Protein AF-A0AAD8VM01-F1 (afdb_monomer)

pLDDT: mean 78.59, std 14.47, range [32.94, 93.25]

InterPro domains:
  IPR001878 Zinc finger, CCHC-type [PF00098] (13-28)
  IPR001878 Zinc finger, CCHC-type [PS50158] (13-28)
  IPR001878 Zinc finger, CCHC-type [SM00343] (12-28)
  IPR036875 Zinc finger, CCHC-type superfamily [SSF57756] (4-33)

Structure (mmCIF, N/CA/C/O backbone):
data_AF-A0AAD8VM01-F1
#
_entry.id   AF-A0AAD8VM01-F1
#
loop_
_atom_site.group_PDB
_atom_site.id
_atom_site.type_symbol
_atom_site.label_atom_id
_atom_site.label_alt_id
_atom_site.label_comp_id
_atom_site.label_asym_id
_atom_site.label_entity_id
_atom_site.label_seq_id
_atom_site.pdbx_PDB_ins_code
_atom_site.Cartn_x
_atom_site.Cartn_y
_atom_site.Cartn_z
_atom_site.occupancy
_atom_site.B_iso_or_equiv
_atom_site.auth_seq_id
_atom_site.auth_comp_id
_atom_site.auth_asym_id
_atom_site.auth_atom_id
_atom_site.pdbx_PDB_model_num
ATOM 1 N N . MET A 1 1 ? 7.958 21.108 -27.236 1.00 39.38 1 MET A N 1
ATOM 2 C CA . MET A 1 1 ? 8.165 19.640 -27.266 1.00 39.38 1 MET A CA 1
ATOM 3 C C . MET A 1 1 ? 9.592 19.364 -27.715 1.00 39.38 1 MET A C 1
ATOM 5 O O . MET A 1 1 ? 9.939 19.770 -28.814 1.00 39.38 1 MET A O 1
ATOM 9 N N . LYS A 1 2 ? 10.447 18.759 -26.877 1.00 32.94 2 LYS A N 1
ATOM 10 C CA . LYS A 1 2 ? 11.801 18.369 -27.314 1.00 32.94 2 LYS A CA 1
ATOM 11 C C . LYS A 1 2 ? 11.688 17.198 -28.309 1.00 32.94 2 LYS A C 1
ATOM 13 O O . LYS A 1 2 ? 10.899 16.289 -28.037 1.00 32.94 2 LYS A O 1
ATOM 18 N N . PRO A 1 3 ? 12.421 17.194 -29.435 1.00 43.38 3 PRO A N 1
ATOM 19 C CA . PRO A 1 3 ? 12.412 16.063 -30.355 1.00 43.38 3 PRO A CA 1
ATOM 20 C C . PRO A 1 3 ? 12.938 14.814 -29.636 1.00 43.38 3 PRO A C 1
ATOM 22 O O . PRO A 1 3 ? 13.859 14.886 -28.822 1.00 43.38 3 PRO A O 1
ATOM 25 N N . LYS A 1 4 ? 12.319 13.657 -29.898 1.00 54.34 4 LYS A N 1
ATOM 26 C CA . LYS A 1 4 ? 12.797 12.363 -29.401 1.00 54.34 4 LYS A CA 1
ATOM 27 C C . LYS A 1 4 ? 14.127 12.070 -30.097 1.00 54.34 4 LYS A C 1
ATOM 29 O O . LYS A 1 4 ? 14.118 11.524 -31.195 1.00 54.34 4 LYS A O 1
ATOM 34 N N . ASN A 1 5 ? 15.245 12.465 -29.489 1.00 64.06 5 ASN A N 1
ATOM 35 C CA . ASN A 1 5 ? 16.569 12.172 -30.032 1.00 64.06 5 ASN A CA 1
ATOM 36 C C . ASN A 1 5 ? 16.686 10.659 -30.272 1.00 64.06 5 ASN A C 1
ATOM 38 O O . ASN A 1 5 ? 16.424 9.846 -29.378 1.00 64.06 5 ASN A O 1
ATOM 42 N N . GLY A 1 6 ? 16.994 10.295 -31.518 1.00 65.06 6 GLY A N 1
ATOM 43 C CA . GLY A 1 6 ? 17.241 8.917 -31.924 1.00 65.06 6 GLY A CA 1
ATOM 44 C C . GLY A 1 6 ? 18.465 8.327 -31.213 1.00 65.06 6 GLY A C 1
ATOM 45 O O . GLY A 1 6 ? 19.164 9.034 -30.483 1.00 65.06 6 GLY A O 1
ATOM 46 N N . PRO A 1 7 ? 18.722 7.021 -31.388 1.00 78.00 7 PRO A N 1
ATOM 47 C CA . PRO A 1 7 ? 19.967 6.436 -30.909 1.00 78.00 7 PRO A CA 1
ATOM 48 C C . PRO A 1 7 ? 21.147 7.144 -31.580 1.00 78.00 7 PRO A C 1
ATOM 50 O O . PRO A 1 7 ? 21.025 7.624 -32.709 1.00 78.00 7 PRO A O 1
ATOM 53 N N . LYS A 1 8 ? 22.282 7.232 -30.880 1.00 77.62 8 LYS A N 1
ATOM 54 C CA . LYS A 1 8 ? 23.503 7.777 -31.482 1.00 77.62 8 LYS A CA 1
ATOM 55 C C . LYS A 1 8 ? 23.893 6.936 -32.719 1.00 77.62 8 LYS A C 1
ATOM 57 O O . LYS A 1 8 ? 23.561 5.750 -32.748 1.00 77.62 8 LYS A O 1
ATOM 62 N N . PRO A 1 9 ? 24.580 7.499 -33.729 1.00 71.81 9 PRO A N 1
ATOM 63 C CA . PRO A 1 9 ? 24.912 6.782 -34.971 1.00 71.81 9 PRO A CA 1
ATOM 64 C C . PRO A 1 9 ? 25.732 5.500 -34.756 1.00 71.81 9 PRO A C 1
ATOM 66 O O . PRO A 1 9 ? 25.626 4.543 -35.517 1.00 71.81 9 PRO A O 1
ATOM 69 N N . ASP A 1 10 ? 26.537 5.483 -33.700 1.00 77.69 10 ASP A N 1
ATOM 70 C CA . ASP A 1 10 ? 27.374 4.378 -33.243 1.00 77.69 10 ASP A CA 1
ATOM 71 C C . ASP A 1 10 ? 26.647 3.402 -32.308 1.00 77.69 10 ASP A C 1
ATOM 73 O O . ASP A 1 10 ? 27.155 2.310 -32.059 1.00 77.69 10 ASP A O 1
ATOM 77 N N . ALA A 1 11 ? 25.466 3.763 -31.802 1.00 81.69 11 ALA A N 1
ATOM 78 C CA . ALA A 1 11 ? 24.728 2.934 -30.865 1.00 81.69 11 ALA A CA 1
ATOM 79 C C . ALA A 1 11 ? 24.172 1.688 -31.563 1.00 81.69 11 ALA A C 1
ATOM 81 O O . ALA A 1 11 ? 23.373 1.767 -32.503 1.00 81.69 11 ALA A O 1
ATOM 82 N N . GLU A 1 12 ? 24.582 0.531 -31.056 1.00 88.38 12 GLU A N 1
ATOM 83 C CA . GLU A 1 12 ? 24.123 -0.772 -31.516 1.00 88.38 12 GLU A CA 1
ATOM 84 C C . GLU A 1 12 ? 22.838 -1.195 -30.804 1.00 88.38 12 GLU A C 1
ATOM 86 O O . GLU A 1 12 ? 22.633 -1.000 -29.601 1.00 88.38 12 GLU A O 1
ATOM 91 N N . CYS A 1 13 ? 21.960 -1.838 -31.560 1.00 86.88 13 CYS A N 1
ATOM 92 C CA . CYS A 1 13 ? 20.784 -2.491 -31.039 1.00 86.88 13 CYS A CA 1
ATOM 93 C C . CYS A 1 13 ? 21.199 -3.657 -30.138 1.00 86.88 13 CYS A C 1
ATOM 95 O O . CYS A 1 13 ? 21.810 -4.628 -30.577 1.00 86.88 13 CYS A O 1
ATOM 97 N N . TYR A 1 14 ? 20.778 -3.625 -28.875 1.00 86.31 14 TYR A N 1
ATOM 98 C CA . TYR A 1 14 ? 21.074 -4.684 -27.904 1.00 86.31 14 TYR A CA 1
ATOM 99 C C . TYR A 1 14 ? 20.608 -6.089 -28.320 1.00 86.31 14 TYR A C 1
ATOM 101 O O . TYR A 1 14 ? 21.119 -7.062 -27.769 1.00 86.31 14 TYR A O 1
ATOM 109 N N . TYR A 1 15 ? 19.650 -6.196 -29.251 1.00 87.12 15 TYR A N 1
ATOM 110 C CA . TYR A 1 15 ? 19.096 -7.469 -29.711 1.00 87.12 15 TYR A CA 1
ATOM 111 C C . TYR A 1 15 ? 19.786 -8.002 -30.976 1.00 87.12 15 TYR A C 1
ATOM 113 O O . TYR A 1 15 ? 20.357 -9.085 -30.932 1.00 87.12 15 TYR A O 1
ATOM 121 N N . CYS A 1 16 ? 19.769 -7.254 -32.088 1.00 89.31 16 CYS A N 1
ATOM 122 C CA . CYS A 1 16 ? 20.361 -7.703 -33.357 1.00 89.31 16 CYS A CA 1
ATOM 123 C C . CYS A 1 16 ? 21.817 -7.264 -33.582 1.00 89.31 16 CYS A C 1
ATOM 125 O O . CYS A 1 16 ? 22.413 -7.712 -34.551 1.00 89.31 16 CYS A O 1
ATOM 127 N N . LYS A 1 17 ? 22.384 -6.418 -32.708 1.00 90.31 17 LYS A N 1
ATOM 128 C CA . LYS A 1 17 ? 23.745 -5.848 -32.804 1.00 90.31 17 LYS A CA 1
ATOM 129 C C . LYS A 1 17 ? 23.997 -4.920 -34.000 1.00 90.31 17 LYS A C 1
ATOM 131 O O . LYS A 1 17 ? 25.123 -4.503 -34.227 1.00 90.31 17 LYS A O 1
ATOM 136 N N . GLU A 1 18 ? 22.957 -4.527 -34.728 1.00 88.69 18 GLU A N 1
ATOM 137 C CA . GLU A 1 18 ? 23.065 -3.551 -35.818 1.00 88.69 18 GLU A CA 1
ATOM 138 C C . GLU A 1 18 ? 22.913 -2.113 -35.306 1.00 88.69 18 GLU A C 1
ATOM 140 O O . GLU A 1 18 ? 22.224 -1.857 -34.317 1.00 88.69 18 GLU A O 1
ATOM 145 N N . LYS A 1 19 ? 23.536 -1.157 -35.998 1.00 87.81 19 LYS A N 1
ATOM 146 C CA . LYS A 1 19 ? 23.526 0.266 -35.628 1.00 87.81 19 LYS A CA 1
ATOM 147 C C . LYS A 1 19 ? 22.273 0.997 -36.117 1.00 87.81 19 LYS A C 1
ATOM 149 O O . LYS A 1 19 ? 21.522 0.509 -36.961 1.00 87.81 19 LYS A O 1
ATOM 154 N N . GLY A 1 20 ? 22.049 2.196 -35.579 1.00 83.69 20 GLY A N 1
ATOM 155 C CA . GLY A 1 20 ? 21.066 3.150 -36.107 1.00 83.69 20 GLY A CA 1
ATOM 156 C C . GLY A 1 20 ? 19.623 2.951 -35.635 1.00 83.69 20 GLY A C 1
ATOM 157 O O . GLY A 1 20 ? 18.736 3.689 -36.064 1.00 83.69 20 GLY A O 1
ATOM 158 N N . HIS A 1 21 ? 19.354 2.005 -34.728 1.00 86.06 21 HIS A N 1
ATOM 159 C CA . HIS A 1 21 ? 18.015 1.822 -34.169 1.00 86.06 21 HIS A CA 1
ATOM 160 C C . HIS A 1 21 ? 18.013 1.280 -32.731 1.00 86.06 21 HIS A C 1
ATOM 162 O O . HIS A 1 21 ? 18.918 0.584 -32.281 1.00 86.06 21 HIS A O 1
ATOM 168 N N . TRP A 1 22 ? 16.946 1.589 -31.990 1.00 86.56 22 TRP A N 1
ATOM 169 C CA . TRP A 1 22 ? 16.700 1.028 -30.659 1.00 86.56 22 TRP A CA 1
ATOM 170 C C . TRP A 1 22 ? 16.087 -0.372 -30.770 1.00 86.56 22 TRP A C 1
ATOM 172 O O . TRP A 1 22 ? 15.287 -0.609 -31.672 1.00 86.56 22 TRP A O 1
ATOM 182 N N . LYS A 1 23 ? 16.310 -1.251 -29.779 1.00 84.69 23 LYS A N 1
ATOM 183 C CA . LYS A 1 23 ? 15.667 -2.584 -29.687 1.00 84.69 23 LYS A CA 1
ATOM 184 C C . LYS A 1 23 ? 14.149 -2.549 -29.926 1.00 84.69 23 LYS A C 1
ATOM 186 O O . LYS A 1 23 ? 13.621 -3.409 -30.619 1.00 84.69 23 LYS A O 1
ATOM 191 N N . ARG A 1 24 ? 13.451 -1.529 -29.409 1.00 83.81 24 ARG A N 1
ATOM 192 C CA . ARG A 1 24 ? 11.995 -1.344 -29.600 1.00 83.81 24 ARG A CA 1
ATOM 193 C C . ARG A 1 24 ? 11.560 -1.144 -31.062 1.00 83.81 24 ARG A C 1
ATOM 195 O O . ARG A 1 24 ? 10.404 -1.397 -31.367 1.00 83.81 24 ARG A O 1
ATOM 202 N N . ASN A 1 25 ? 12.477 -0.719 -31.930 1.00 85.88 25 ASN A N 1
ATOM 203 C CA . ASN A 1 25 ? 12.265 -0.488 -33.361 1.00 85.88 25 ASN A CA 1
ATOM 204 C C . ASN A 1 25 ? 13.028 -1.513 -34.228 1.00 85.88 25 ASN A C 1
ATOM 206 O O . ASN A 1 25 ? 13.144 -1.324 -35.433 1.00 85.88 25 ASN A O 1
ATOM 210 N N . CYS A 1 26 ? 13.590 -2.568 -33.629 1.00 87.75 26 CYS A N 1
ATOM 211 C CA . CYS A 1 26 ? 14.343 -3.594 -34.347 1.00 87.75 26 CYS A CA 1
ATOM 212 C C . CYS A 1 26 ? 13.390 -4.548 -35.077 1.00 87.75 26 CYS A C 1
ATOM 214 O O . CYS A 1 26 ? 12.551 -5.191 -34.443 1.00 87.75 26 CYS A O 1
ATOM 216 N N . SER A 1 27 ? 13.547 -4.673 -36.396 1.00 89.56 27 SER A N 1
ATOM 217 C CA . SER A 1 27 ? 12.739 -5.557 -37.249 1.00 89.56 27 SER A CA 1
ATOM 218 C C . SER A 1 27 ? 12.796 -7.014 -36.780 1.00 89.56 27 SER A C 1
ATOM 220 O O . SER A 1 27 ? 11.751 -7.639 -36.604 1.00 89.56 27 SER A O 1
ATOM 222 N N . LYS A 1 28 ? 14.000 -7.520 -36.481 1.00 89.75 28 LYS A N 1
ATOM 223 C CA . LYS A 1 28 ? 14.222 -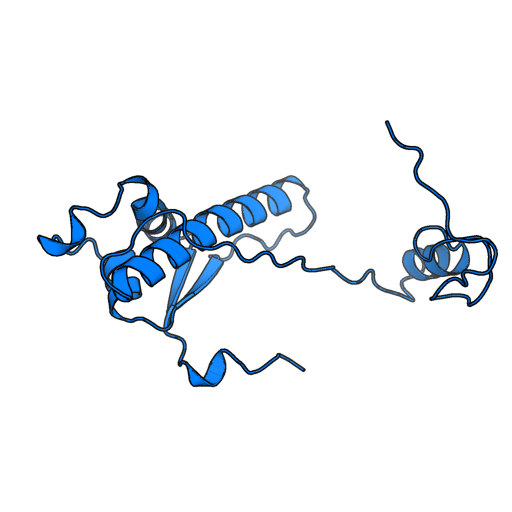8.879 -35.966 1.00 89.75 28 LYS A CA 1
ATOM 224 C C . LYS A 1 28 ? 13.531 -9.106 -34.620 1.00 89.75 28 LYS A C 1
ATOM 226 O O . LYS A 1 28 ? 12.781 -10.058 -34.467 1.00 89.75 28 LYS A O 1
ATOM 231 N N . TYR A 1 29 ? 13.702 -8.187 -33.667 1.00 86.81 29 TYR A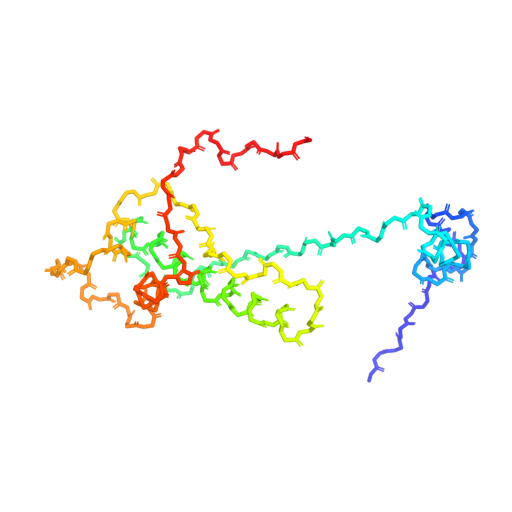 N 1
ATOM 232 C CA . TYR A 1 29 ? 13.060 -8.285 -32.349 1.00 86.81 29 TYR A CA 1
ATOM 233 C C . TYR A 1 29 ? 11.528 -8.288 -32.441 1.00 86.81 29 TYR A C 1
ATOM 235 O O . TYR A 1 29 ? 10.865 -9.030 -31.723 1.00 86.81 29 TYR A O 1
ATOM 243 N N . LEU A 1 30 ? 10.953 -7.461 -33.319 1.00 88.44 30 LEU A N 1
ATOM 244 C CA . LEU A 1 30 ? 9.504 -7.397 -33.511 1.00 88.44 30 LEU A CA 1
ATOM 245 C C . LEU A 1 30 ? 8.956 -8.653 -34.203 1.00 88.44 30 LEU A C 1
ATOM 247 O O . LEU A 1 30 ? 7.861 -9.097 -33.860 1.00 88.44 30 LEU A O 1
ATOM 251 N N . ALA A 1 31 ? 9.705 -9.236 -35.142 1.00 89.88 31 ALA A N 1
ATOM 252 C CA . ALA A 1 31 ? 9.363 -10.515 -35.762 1.00 89.88 31 ALA A CA 1
ATOM 253 C C . ALA A 1 31 ? 9.433 -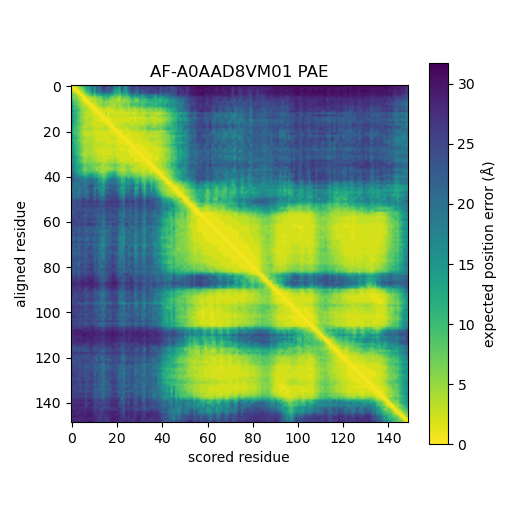11.675 -34.751 1.00 89.88 31 ALA A C 1
ATOM 255 O O . ALA A 1 31 ? 8.508 -12.484 -34.678 1.00 89.88 31 ALA A O 1
ATOM 256 N N . ASP A 1 32 ? 10.465 -11.702 -33.908 1.00 89.81 32 ASP A N 1
ATOM 257 C CA . ASP A 1 32 ? 10.643 -12.709 -32.855 1.00 89.81 32 ASP A CA 1
ATOM 258 C C . ASP A 1 32 ? 9.584 -12.576 -31.745 1.00 89.81 32 ASP A C 1
ATOM 260 O O . ASP A 1 32 ? 9.118 -13.570 -31.190 1.00 89.81 32 ASP A O 1
ATOM 264 N N . LEU A 1 33 ? 9.133 -11.350 -31.457 1.00 85.19 33 LEU A N 1
ATOM 265 C CA . LEU A 1 33 ? 8.011 -11.097 -30.550 1.00 85.19 33 LEU A CA 1
ATOM 266 C C . LEU A 1 33 ? 6.677 -11.586 -31.140 1.00 85.19 33 LEU A C 1
ATOM 268 O O . LEU A 1 33 ? 5.870 -12.163 -30.416 1.00 85.19 33 LEU A O 1
ATOM 272 N N . LYS A 1 34 ? 6.443 -11.375 -32.445 1.00 87.69 34 LYS A N 1
ATOM 273 C CA . LYS A 1 34 ? 5.228 -11.842 -33.141 1.00 87.69 34 LYS A CA 1
ATOM 274 C C . LYS A 1 34 ? 5.177 -13.362 -33.291 1.00 87.69 34 LYS A C 1
ATOM 276 O O . LYS A 1 34 ? 4.101 -13.936 -33.186 1.00 87.69 34 LYS A O 1
ATOM 281 N N . SER A 1 35 ? 6.320 -13.997 -33.533 1.00 86.12 35 SER A N 1
ATOM 282 C CA . SER A 1 35 ? 6.445 -15.458 -33.645 1.00 86.12 35 SER A CA 1
ATOM 283 C C . SER A 1 35 ? 6.510 -16.170 -32.290 1.00 86.12 35 SER A C 1
ATOM 285 O O . SER A 1 35 ? 6.469 -17.395 -32.242 1.00 86.12 35 SER A O 1
ATOM 287 N N . GLY A 1 36 ? 6.596 -15.424 -31.182 1.00 82.38 36 GLY A N 1
ATOM 288 C CA . GLY A 1 36 ? 6.638 -15.976 -29.827 1.00 82.38 36 GLY A CA 1
ATOM 289 C C . GLY A 1 36 ? 8.008 -16.505 -29.392 1.00 82.38 36 GLY A C 1
ATOM 290 O O . GLY A 1 36 ? 8.131 -16.997 -28.271 1.00 82.38 36 GLY A O 1
ATOM 291 N N . LEU A 1 37 ? 9.043 -16.354 -30.226 1.00 82.75 37 LEU A N 1
ATOM 292 C CA . LEU A 1 37 ? 10.432 -16.698 -29.899 1.00 82.75 37 LEU A CA 1
ATOM 293 C C . LEU A 1 37 ? 10.975 -15.862 -28.731 1.00 82.75 37 LEU A C 1
ATOM 295 O O . LEU A 1 37 ? 11.839 -16.318 -27.985 1.00 82.75 37 LEU A O 1
ATOM 299 N N . VAL A 1 38 ? 10.451 -14.646 -28.542 1.00 80.56 38 VAL A N 1
ATOM 300 C CA . VAL A 1 38 ? 10.810 -13.767 -27.424 1.00 80.56 38 VAL A CA 1
ATOM 301 C C . VAL A 1 38 ? 9.564 -13.212 -26.750 1.00 80.56 38 VAL A C 1
ATOM 303 O O . VAL A 1 38 ? 8.674 -12.679 -27.402 1.00 80.56 38 VAL A O 1
ATOM 306 N N . LYS A 1 39 ? 9.522 -13.259 -25.414 1.00 77.69 39 LYS A N 1
ATOM 307 C CA . LYS A 1 39 ? 8.493 -12.577 -24.616 1.00 77.69 39 LYS A CA 1
ATOM 308 C C . LYS A 1 39 ? 8.971 -11.182 -24.219 1.00 77.69 39 LYS A C 1
ATOM 310 O O . LYS A 1 39 ? 10.119 -10.989 -23.815 1.00 77.69 39 LYS A O 1
ATOM 315 N N . LYS A 1 40 ? 8.079 -10.191 -24.296 1.00 74.56 40 LYS A N 1
ATOM 316 C CA . LYS A 1 40 ? 8.358 -8.835 -23.803 1.00 74.56 40 LYS A CA 1
ATOM 317 C C . LYS A 1 40 ? 8.594 -8.899 -22.291 1.00 74.56 40 LYS A C 1
ATOM 319 O O . LYS A 1 40 ? 7.714 -9.337 -21.552 1.00 74.56 40 LYS A O 1
ATOM 324 N N . LYS A 1 41 ? 9.768 -8.453 -21.830 1.00 71.06 41 LYS A N 1
ATOM 325 C CA . LYS A 1 41 ? 10.049 -8.307 -20.395 1.00 71.06 41 LYS A CA 1
ATOM 326 C C . LYS A 1 41 ? 9.047 -7.299 -19.822 1.00 71.06 41 LYS A C 1
ATOM 328 O O . LYS A 1 41 ? 8.954 -6.183 -20.334 1.00 71.06 41 LYS A O 1
ATOM 333 N N . LYS A 1 42 ? 8.269 -7.704 -18.814 1.00 64.94 42 LYS A N 1
ATOM 334 C CA . LYS A 1 42 ? 7.448 -6.776 -18.029 1.00 64.94 42 LYS A CA 1
ATOM 335 C C . LYS A 1 42 ? 8.418 -5.962 -17.180 1.00 64.94 42 LYS A C 1
ATOM 337 O O . LYS A 1 42 ? 9.059 -6.500 -16.284 1.00 64.94 42 LYS A O 1
ATOM 342 N N . GLU A 1 43 ? 8.622 -4.712 -17.562 1.00 65.94 43 GLU A N 1
ATOM 343 C CA . GLU A 1 43 ? 9.490 -3.793 -16.837 1.00 65.94 43 GLU A CA 1
ATOM 344 C C . GLU A 1 43 ? 8.718 -3.300 -15.612 1.00 65.94 43 GLU A C 1
ATOM 346 O O . GLU A 1 43 ? 7.675 -2.664 -15.748 1.00 65.94 43 GLU A O 1
ATOM 351 N N . VAL A 1 44 ? 9.183 -3.684 -14.425 1.00 61.78 44 VAL A N 1
ATOM 352 C CA . VAL A 1 44 ? 8.643 -3.201 -13.153 1.00 61.78 44 VAL A CA 1
ATOM 353 C C . VAL A 1 44 ? 9.428 -1.945 -12.806 1.00 61.78 44 VAL A C 1
ATOM 355 O O . VAL A 1 44 ? 10.630 -2.019 -12.573 1.00 61.78 44 VAL A O 1
ATOM 358 N N . SER A 1 45 ? 8.774 -0.787 -12.823 1.00 67.88 45 SER A N 1
ATOM 359 C CA . SER A 1 45 ? 9.362 0.458 -12.330 1.00 67.88 45 SER A CA 1
ATOM 360 C C . SER A 1 45 ? 9.081 0.589 -10.837 1.00 67.88 45 SER A C 1
ATOM 362 O O . SER A 1 45 ? 7.921 0.552 -10.435 1.00 67.88 45 SER A O 1
ATOM 364 N N . TRP A 1 46 ? 10.121 0.774 -10.030 1.00 60.03 46 TRP A N 1
ATOM 365 C CA . TRP A 1 46 ? 10.008 1.103 -8.609 1.00 60.03 46 TRP A CA 1
ATOM 366 C C . TRP A 1 46 ? 10.334 2.581 -8.386 1.00 60.03 46 TRP A C 1
ATOM 368 O O . TRP A 1 46 ? 11.255 3.128 -8.993 1.00 60.03 46 TRP A O 1
ATOM 378 N N . ALA A 1 47 ? 9.595 3.222 -7.487 1.00 68.56 47 ALA A N 1
ATOM 379 C CA . ALA A 1 47 ? 9.895 4.553 -6.980 1.00 68.56 47 ALA A CA 1
ATOM 380 C C . ALA A 1 47 ? 9.898 4.498 -5.451 1.00 68.56 47 ALA A C 1
ATOM 382 O O . ALA A 1 47 ? 9.102 3.784 -4.849 1.00 68.56 47 ALA A O 1
ATOM 383 N N . SER A 1 48 ? 10.806 5.240 -4.822 1.00 66.56 48 SER A N 1
ATOM 384 C CA . SER A 1 48 ? 10.822 5.423 -3.373 1.00 66.56 48 SER A CA 1
ATOM 385 C C . SER A 1 48 ? 10.761 6.914 -3.086 1.00 66.56 48 SER A C 1
ATOM 387 O O . SER A 1 48 ? 11.519 7.694 -3.665 1.00 66.56 48 SER A O 1
ATOM 389 N N . SER A 1 49 ? 9.841 7.308 -2.213 1.00 66.00 49 SER A N 1
ATOM 390 C CA . SER A 1 49 ? 9.702 8.681 -1.747 1.00 66.00 49 SER A CA 1
ATOM 391 C C . SER A 1 49 ? 9.762 8.706 -0.227 1.00 66.00 49 SER A C 1
ATOM 393 O O . SER A 1 49 ? 9.265 7.801 0.443 1.00 66.00 49 SER A O 1
ATOM 395 N N . LYS A 1 50 ? 10.369 9.753 0.336 1.00 65.62 50 LYS A N 1
ATOM 396 C CA . LYS A 1 50 ? 10.307 9.988 1.780 1.00 65.62 50 LYS A CA 1
ATOM 397 C C . LYS A 1 50 ? 8.886 10.422 2.128 1.00 65.62 50 LYS A C 1
ATOM 399 O O . LYS A 1 50 ? 8.369 11.353 1.512 1.00 65.62 50 LYS A O 1
ATOM 404 N N . GLN A 1 51 ? 8.283 9.786 3.131 1.00 61.31 51 GLN A N 1
ATOM 405 C CA . GLN A 1 51 ? 6.985 10.205 3.661 1.00 61.31 51 GLN A CA 1
ATOM 406 C C . GLN A 1 51 ? 7.020 11.703 3.995 1.00 61.31 51 GLN A C 1
ATOM 408 O O . GLN A 1 51 ? 7.840 12.154 4.793 1.00 61.31 51 GLN A O 1
ATOM 413 N N . CYS A 1 52 ? 6.123 12.489 3.391 1.00 59.38 52 CYS A N 1
ATOM 414 C CA . CYS A 1 52 ? 6.030 13.930 3.654 1.00 59.38 52 CYS A CA 1
ATOM 415 C C . CYS A 1 52 ? 5.424 14.248 5.033 1.00 59.38 52 CYS A C 1
ATOM 417 O O . CYS A 1 52 ? 5.381 15.408 5.441 1.00 59.38 52 CYS A O 1
ATOM 419 N N . THR A 1 53 ? 4.913 13.240 5.744 1.00 68.19 53 THR A N 1
ATOM 420 C CA . THR A 1 53 ? 4.314 13.383 7.072 1.00 68.19 53 THR A CA 1
ATOM 421 C C . THR A 1 53 ? 5.241 12.878 8.166 1.00 68.19 53 THR A C 1
ATOM 423 O O . THR A 1 53 ? 5.786 11.784 8.069 1.00 68.19 53 THR A O 1
ATOM 426 N N . VAL A 1 54 ? 5.362 13.659 9.241 1.00 73.25 54 VAL A N 1
ATOM 427 C CA . VAL A 1 54 ? 6.108 13.274 10.442 1.00 73.25 54 VAL A CA 1
ATOM 428 C C . VAL A 1 54 ? 5.336 12.182 11.182 1.00 73.25 54 VAL A C 1
ATOM 430 O O . VAL A 1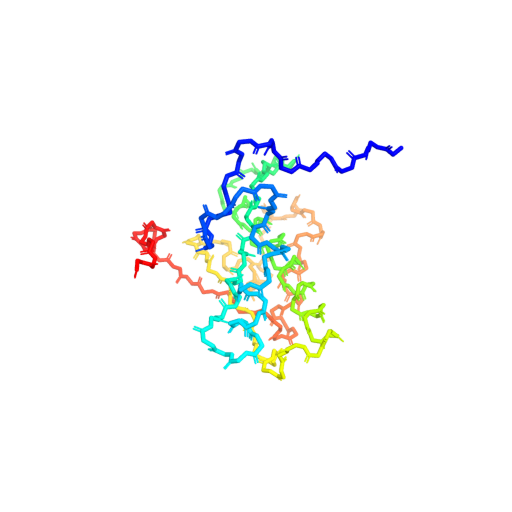 54 ? 4.336 12.468 11.841 1.00 73.25 54 VAL A O 1
ATOM 433 N N . ALA A 1 55 ? 5.796 10.938 11.071 1.00 79.81 55 ALA A N 1
ATOM 434 C CA . ALA A 1 55 ? 5.333 9.845 11.916 1.00 79.81 55 ALA A CA 1
ATOM 435 C C . ALA A 1 55 ? 5.941 9.982 13.321 1.00 79.81 55 ALA A C 1
ATOM 437 O O . ALA A 1 55 ? 7.126 10.282 13.469 1.00 79.81 55 ALA A O 1
ATOM 438 N N . LYS A 1 56 ? 5.144 9.752 14.368 1.00 80.50 56 LYS A N 1
ATOM 439 C CA . LYS A 1 56 ? 5.595 9.831 15.769 1.00 80.50 56 LYS A CA 1
ATOM 440 C C . LYS A 1 56 ? 6.120 8.498 16.307 1.00 80.50 56 LYS A C 1
ATOM 442 O O . LYS A 1 56 ? 6.571 8.433 17.447 1.00 80.50 56 LYS A O 1
ATOM 447 N N . SER A 1 57 ? 6.020 7.426 15.523 1.00 84.25 57 SER A N 1
ATOM 448 C CA . SER A 1 57 ? 6.527 6.093 15.855 1.00 84.25 57 SER A CA 1
ATOM 449 C C . SER A 1 57 ? 6.813 5.292 14.585 1.00 84.25 57 SER A C 1
ATOM 451 O O . SER A 1 57 ? 6.215 5.564 13.545 1.00 84.25 57 SER A O 1
ATOM 453 N N . SER A 1 58 ? 7.664 4.268 14.685 1.00 85.38 58 SER A N 1
ATOM 454 C CA . SER A 1 58 ? 7.909 3.321 13.587 1.00 85.38 58 SER A CA 1
ATOM 455 C C . SER A 1 58 ? 6.635 2.580 13.167 1.00 85.38 58 SER A C 1
ATOM 457 O O . SER A 1 58 ? 6.400 2.332 11.993 1.00 85.38 58 SER A O 1
ATOM 459 N N . THR A 1 59 ? 5.758 2.267 14.120 1.00 88.06 59 THR A N 1
ATOM 460 C CA . THR A 1 59 ? 4.446 1.671 13.838 1.00 88.06 59 THR A CA 1
ATOM 461 C C . THR A 1 59 ? 3.565 2.584 12.992 1.00 88.06 59 THR A C 1
ATOM 463 O O . THR A 1 59 ? 2.856 2.111 12.111 1.00 88.06 59 THR A O 1
ATOM 466 N N . GLU A 1 60 ? 3.596 3.890 13.251 1.00 86.25 60 GLU A N 1
ATOM 467 C CA . GLU A 1 60 ? 2.846 4.862 12.461 1.00 86.25 60 GLU A CA 1
ATOM 468 C C . GLU A 1 60 ? 3.439 5.034 11.062 1.00 86.25 60 GLU A C 1
ATOM 470 O O . GLU A 1 60 ? 2.677 5.071 10.102 1.00 86.25 60 GLU A O 1
ATOM 475 N N . SER A 1 61 ? 4.769 5.090 10.922 1.00 88.50 61 SER A N 1
ATOM 476 C CA . SER A 1 61 ? 5.394 5.187 9.597 1.00 88.50 61 SER A CA 1
ATOM 477 C C . SER A 1 61 ? 5.092 3.958 8.744 1.00 88.50 61 SER A C 1
ATOM 479 O O . SER A 1 61 ? 4.693 4.110 7.594 1.00 88.50 61 SER A O 1
ATOM 481 N N . GLU A 1 62 ? 5.201 2.754 9.308 1.00 90.19 62 GLU A N 1
ATOM 482 C CA . GLU A 1 62 ? 4.889 1.504 8.600 1.00 90.19 62 GLU A CA 1
ATOM 483 C C . GLU A 1 62 ? 3.407 1.408 8.229 1.00 90.19 62 GLU A C 1
ATOM 485 O O . GLU A 1 62 ? 3.056 1.013 7.121 1.00 90.19 62 GLU A O 1
ATOM 490 N N . TYR A 1 63 ? 2.516 1.847 9.120 1.00 89.81 63 TYR A N 1
ATOM 491 C CA . TYR A 1 63 ? 1.085 1.898 8.832 1.00 89.81 63 TYR A CA 1
ATOM 492 C C . TYR A 1 63 ? 0.755 2.874 7.689 1.00 89.81 63 TYR A C 1
ATOM 494 O O . TYR A 1 63 ? -0.025 2.545 6.796 1.00 89.81 63 TYR A O 1
ATOM 502 N N . ILE A 1 64 ? 1.377 4.060 7.680 1.00 89.44 64 ILE A N 1
ATOM 503 C CA . ILE A 1 64 ? 1.235 5.035 6.590 1.00 89.44 64 ILE A CA 1
ATOM 504 C C . ILE A 1 64 ? 1.771 4.452 5.277 1.00 89.44 64 ILE A C 1
ATOM 506 O O . ILE A 1 64 ? 1.103 4.561 4.252 1.00 89.44 64 ILE A O 1
ATOM 510 N N . ALA A 1 65 ? 2.939 3.803 5.307 1.00 90.31 65 ALA A N 1
ATOM 511 C CA . ALA A 1 65 ? 3.554 3.198 4.127 1.00 90.31 65 ALA A CA 1
ATOM 512 C C . ALA A 1 65 ? 2.674 2.086 3.544 1.00 90.31 65 ALA A C 1
ATOM 514 O O . ALA A 1 65 ? 2.405 2.085 2.344 1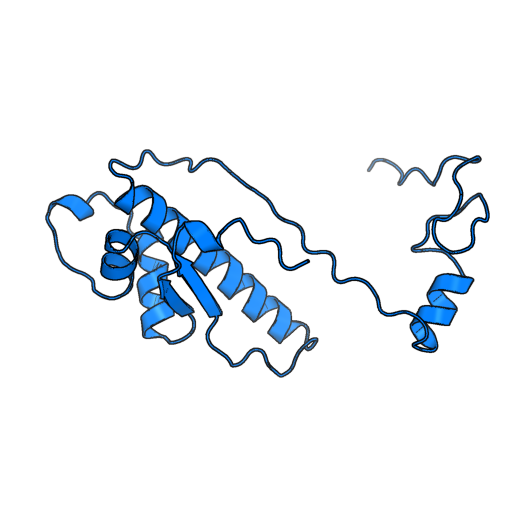.00 90.31 65 ALA A O 1
ATOM 515 N N . ALA A 1 66 ? 2.161 1.189 4.391 1.00 91.38 66 ALA A N 1
ATOM 516 C CA . ALA A 1 66 ? 1.230 0.146 3.976 1.00 91.38 66 ALA A CA 1
ATOM 517 C C . ALA A 1 66 ? -0.042 0.742 3.354 1.00 91.38 66 ALA A C 1
ATOM 519 O O . ALA A 1 66 ? -0.525 0.240 2.340 1.00 91.38 66 ALA A O 1
ATOM 520 N N . SER A 1 67 ? -0.570 1.831 3.925 1.00 91.62 67 SER A N 1
ATOM 521 C CA . SER A 1 67 ? -1.757 2.497 3.388 1.00 91.62 67 SER A CA 1
ATOM 522 C C . SER A 1 67 ? -1.517 3.122 2.016 1.00 91.62 67 SER A C 1
ATOM 524 O O . SER A 1 67 ? -2.324 2.908 1.112 1.00 91.62 67 SER A O 1
ATOM 526 N N . GLU A 1 68 ? -0.409 3.832 1.814 1.00 91.12 68 GLU A N 1
ATOM 527 C CA . GLU A 1 68 ? -0.088 4.403 0.501 1.00 91.12 68 GLU A CA 1
ATOM 528 C C . GLU A 1 68 ? 0.178 3.306 -0.541 1.00 91.12 68 GLU A C 1
ATOM 530 O O . GLU A 1 68 ? -0.373 3.365 -1.640 1.00 91.12 68 GLU A O 1
ATOM 535 N N . ALA A 1 69 ? 0.900 2.246 -0.163 1.00 90.88 69 ALA A N 1
ATOM 536 C CA . ALA A 1 69 ? 1.112 1.083 -1.022 1.00 90.88 69 ALA A CA 1
ATOM 537 C C . ALA A 1 69 ? -0.210 0.403 -1.419 1.00 90.88 69 ALA A C 1
ATOM 539 O O . ALA A 1 69 ? -0.381 0.018 -2.575 1.00 90.88 69 ALA A O 1
ATOM 540 N N . SER A 1 70 ? -1.167 0.288 -0.488 1.00 92.38 70 SER A N 1
ATOM 541 C CA . SER A 1 70 ? -2.487 -0.290 -0.774 1.00 92.38 70 SER A CA 1
ATOM 542 C C . SER A 1 70 ? -3.272 0.523 -1.801 1.00 92.38 70 SER A C 1
ATOM 544 O O . SER A 1 70 ? -3.841 -0.055 -2.725 1.00 92.38 70 SER A O 1
ATOM 546 N N . LEU A 1 71 ? -3.231 1.855 -1.700 1.00 91.75 71 LEU A N 1
ATOM 547 C CA . LEU A 1 71 ? -3.908 2.763 -2.622 1.00 91.75 71 LEU A CA 1
ATOM 548 C C . LEU A 1 71 ? -3.364 2.605 -4.048 1.00 91.75 71 LEU A C 1
ATOM 550 O O . LEU A 1 71 ? -4.128 2.417 -4.995 1.00 91.75 71 LEU A O 1
ATOM 554 N N . GLU A 1 72 ? -2.039 2.663 -4.196 1.00 90.88 72 GLU A N 1
ATOM 555 C CA . GLU A 1 72 ? -1.385 2.548 -5.501 1.00 90.88 72 GLU A CA 1
ATOM 556 C C . GLU A 1 72 ? -1.634 1.178 -6.127 1.00 90.88 72 GLU A C 1
ATOM 558 O O . GLU A 1 72 ? -1.977 1.075 -7.305 1.00 90.88 72 GLU A O 1
ATOM 563 N N . ALA A 1 73 ? -1.512 0.115 -5.339 1.00 90.25 73 ALA A N 1
ATOM 564 C CA . ALA A 1 73 ? -1.632 -1.236 -5.849 1.00 90.25 73 ALA A CA 1
ATOM 565 C C . ALA A 1 73 ? -3.082 -1.615 -6.203 1.00 90.25 73 ALA A C 1
ATOM 567 O O . ALA A 1 73 ? -3.299 -2.273 -7.224 1.00 90.25 73 ALA A O 1
ATOM 568 N N . VAL A 1 74 ? -4.080 -1.149 -5.442 1.00 90.69 74 VAL A N 1
ATOM 569 C CA . VAL A 1 74 ? -5.500 -1.270 -5.822 1.00 90.69 74 VAL A CA 1
ATOM 570 C C . VAL A 1 74 ? -5.778 -0.503 -7.113 1.00 90.69 74 VAL A C 1
ATOM 572 O O . VAL A 1 74 ? -6.403 -1.043 -8.029 1.00 90.69 74 VAL A O 1
ATOM 575 N N . TRP A 1 75 ? -5.267 0.725 -7.240 1.00 90.44 75 TRP A N 1
ATOM 576 C CA . TRP A 1 75 ? -5.420 1.508 -8.466 1.00 90.44 75 TRP A CA 1
ATOM 577 C C . TRP A 1 75 ? -4.796 0.801 -9.678 1.00 90.44 75 TRP A C 1
ATOM 579 O O . TRP A 1 75 ? -5.452 0.652 -10.710 1.00 90.44 75 TRP A O 1
ATOM 589 N N . MET A 1 76 ? -3.572 0.281 -9.544 1.00 88.19 76 MET A N 1
ATOM 590 C CA . MET A 1 76 ? -2.908 -0.488 -10.601 1.00 88.19 76 MET A CA 1
ATOM 591 C C . MET A 1 76 ? -3.687 -1.754 -10.966 1.00 88.19 76 MET A C 1
ATOM 593 O O . MET A 1 76 ? -3.819 -2.070 -12.149 1.00 88.19 76 MET A O 1
ATOM 597 N N . LYS A 1 77 ? -4.222 -2.473 -9.973 1.00 86.75 77 LYS A N 1
ATOM 598 C CA . LYS A 1 77 ? -5.049 -3.665 -10.191 1.00 86.75 77 LYS A CA 1
ATOM 599 C C . LYS A 1 77 ? -6.283 -3.322 -11.027 1.00 86.75 77 LYS A C 1
ATOM 601 O O . LYS A 1 77 ? -6.504 -3.959 -12.055 1.00 86.75 77 LYS A O 1
ATOM 606 N N . ARG A 1 78 ? -7.036 -2.289 -10.638 1.00 87.25 78 ARG A N 1
ATOM 607 C CA . ARG A 1 78 ? -8.231 -1.822 -11.364 1.00 87.25 78 ARG A CA 1
ATOM 608 C C . ARG A 1 78 ? -7.889 -1.385 -12.790 1.00 87.25 78 ARG A C 1
ATOM 610 O O . ARG A 1 78 ? -8.534 -1.829 -13.734 1.00 87.25 78 ARG A O 1
ATOM 617 N N . PHE A 1 79 ? -6.804 -0.633 -12.963 1.00 86.69 79 PHE A N 1
ATOM 618 C CA . PHE A 1 79 ? -6.326 -0.211 -14.281 1.00 86.69 79 PHE A CA 1
ATOM 619 C C . PHE A 1 79 ? -5.976 -1.398 -15.198 1.00 86.69 79 PHE A C 1
ATOM 621 O O . PHE A 1 79 ? -6.329 -1.410 -16.374 1.00 86.69 79 PHE A O 1
ATOM 628 N N . ILE A 1 80 ? -5.312 -2.436 -14.678 1.00 83.62 80 ILE A N 1
ATOM 629 C CA . ILE A 1 80 ? -4.971 -3.637 -15.462 1.00 83.62 80 ILE A CA 1
ATOM 630 C C . ILE A 1 80 ? -6.225 -4.423 -15.868 1.00 83.62 80 ILE A C 1
ATOM 632 O O . ILE A 1 80 ? -6.267 -4.951 -16.984 1.00 83.62 80 ILE A O 1
ATOM 636 N N . VAL A 1 81 ? -7.227 -4.497 -14.984 1.00 83.25 81 VAL A N 1
ATOM 637 C CA . VAL A 1 81 ? -8.527 -5.122 -15.276 1.00 83.25 81 VAL A CA 1
ATOM 638 C C . VAL A 1 81 ? -9.232 -4.386 -16.408 1.00 83.25 81 VAL A C 1
ATOM 640 O O . VAL A 1 81 ? -9.651 -5.025 -17.370 1.00 83.25 81 VAL A O 1
ATOM 643 N N . GLU A 1 82 ? -9.302 -3.055 -16.341 1.00 83.75 82 GLU A N 1
ATOM 644 C CA . GLU A 1 82 ? -9.912 -2.226 -17.389 1.00 83.75 82 GLU A CA 1
ATOM 645 C C . GLU A 1 82 ? -9.221 -2.390 -18.747 1.00 83.75 82 GLU A C 1
ATOM 647 O O . GLU A 1 82 ? -9.879 -2.402 -19.786 1.00 83.75 82 GLU A O 1
ATOM 652 N N . LEU A 1 83 ? -7.898 -2.578 -18.758 1.00 83.06 83 LEU A N 1
ATOM 653 C CA . LEU A 1 83 ? -7.149 -2.829 -19.990 1.00 83.06 83 LEU A CA 1
ATOM 654 C C . LEU A 1 83 ? -7.377 -4.234 -20.583 1.00 83.06 83 LEU A C 1
ATOM 656 O O . LEU A 1 83 ? -6.888 -4.507 -21.680 1.00 83.06 83 LEU A O 1
ATOM 660 N N . GLY A 1 84 ? -8.061 -5.144 -19.880 1.00 73.38 84 GLY A N 1
ATOM 661 C CA . GLY A 1 84 ? -8.362 -6.499 -20.361 1.00 73.38 84 GLY A CA 1
ATOM 662 C C . GLY A 1 84 ? -7.131 -7.398 -20.540 1.00 73.38 84 GLY A C 1
ATOM 663 O O . GLY A 1 84 ? -7.199 -8.420 -21.219 1.00 73.38 84 GLY A O 1
ATOM 664 N N . VAL A 1 85 ? -5.984 -7.024 -19.959 1.00 67.25 85 VAL A N 1
ATOM 665 C CA . VAL A 1 85 ? -4.693 -7.704 -20.186 1.00 67.25 85 VAL A CA 1
ATOM 666 C C . VAL A 1 85 ? -4.577 -8.997 -19.373 1.00 67.25 85 VAL A C 1
ATOM 668 O O . VAL A 1 85 ? -3.813 -9.889 -19.747 1.00 67.25 85 VAL A O 1
ATOM 671 N N . VAL A 1 86 ? -5.310 -9.117 -18.258 1.00 65.69 86 VAL A N 1
ATOM 672 C CA . VAL A 1 86 ? -5.268 -10.292 -17.376 1.00 65.69 86 VAL A CA 1
ATOM 673 C C . VAL A 1 86 ? -6.661 -10.565 -16.780 1.00 65.69 86 VAL A C 1
ATOM 675 O O . VAL A 1 86 ? -7.107 -9.797 -15.932 1.00 65.69 86 VAL A O 1
ATOM 678 N N . PRO A 1 87 ? -7.337 -11.670 -17.153 1.00 56.19 87 PRO A N 1
ATOM 679 C CA . PRO A 1 87 ? -8.632 -12.062 -16.575 1.00 56.19 87 PRO A CA 1
ATOM 680 C C . PRO A 1 87 ? -8.568 -12.459 -15.088 1.00 56.19 87 PRO A C 1
ATOM 682 O O . PRO A 1 87 ? -9.591 -12.554 -14.422 1.00 56.19 87 PRO A O 1
ATOM 685 N N . SER A 1 88 ? -7.366 -12.712 -14.560 1.00 56.38 88 SER A N 1
ATOM 686 C CA . SER A 1 88 ? -7.125 -13.298 -13.233 1.00 56.38 88 SER A CA 1
ATOM 687 C C . SER A 1 88 ? -6.972 -12.285 -12.092 1.00 56.38 88 SER A C 1
ATOM 689 O O . SER A 1 88 ? -6.536 -12.661 -11.012 1.00 56.38 88 SER A O 1
ATOM 691 N N . ALA A 1 89 ? -7.307 -11.006 -12.277 1.00 59.31 89 ALA A N 1
ATOM 692 C CA . ALA A 1 89 ? -7.152 -10.009 -11.211 1.00 59.31 89 ALA A CA 1
ATOM 693 C C . ALA A 1 89 ? -8.306 -10.027 -10.179 1.00 59.31 89 ALA A C 1
ATOM 695 O O . ALA A 1 89 ? -8.676 -8.989 -9.637 1.00 59.31 89 ALA A O 1
ATOM 696 N N . LEU A 1 90 ? -8.895 -11.193 -9.907 1.00 65.94 90 LEU A N 1
ATOM 697 C CA . LEU A 1 90 ? -9.950 -11.346 -8.899 1.00 65.94 90 LEU A CA 1
ATOM 698 C C . LEU A 1 90 ? -9.373 -11.536 -7.492 1.00 65.94 90 LEU A C 1
ATOM 700 O O . LEU A 1 90 ? -10.015 -11.158 -6.515 1.00 65.94 90 LEU A O 1
ATOM 704 N N . ASP A 1 91 ? -8.143 -12.038 -7.382 1.00 82.56 91 ASP A N 1
ATOM 705 C CA . ASP A 1 91 ? -7.545 -12.336 -6.083 1.00 82.56 91 ASP A CA 1
ATOM 706 C C . ASP A 1 91 ? -7.225 -11.064 -5.279 1.00 82.56 91 ASP A C 1
ATOM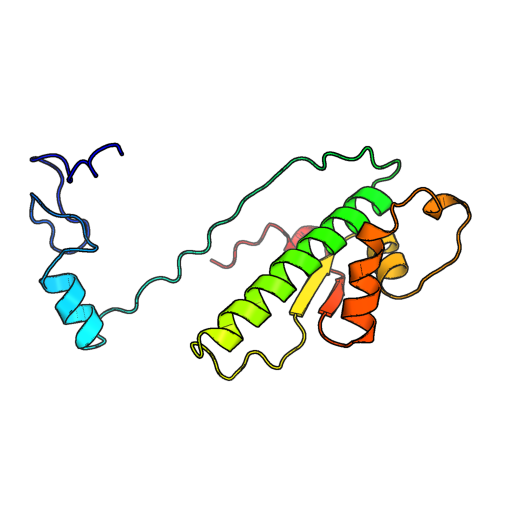 708 O O . ASP A 1 91 ? -6.788 -10.057 -5.853 1.00 82.56 91 ASP A O 1
ATOM 712 N N . PRO A 1 92 ? -7.406 -11.084 -3.946 1.00 85.81 92 PRO A N 1
ATOM 713 C CA . PRO A 1 92 ? -7.001 -9.989 -3.071 1.00 85.81 92 PRO A CA 1
ATOM 714 C C . PRO A 1 92 ? -5.514 -9.667 -3.233 1.00 85.81 92 PRO A C 1
ATOM 716 O O . PRO A 1 92 ? -4.673 -10.566 -3.297 1.00 85.81 92 PRO A O 1
ATOM 719 N N . LEU A 1 93 ? -5.178 -8.382 -3.261 1.00 89.81 93 LEU A N 1
ATOM 720 C CA . LEU A 1 93 ? -3.797 -7.932 -3.286 1.00 89.81 93 LEU A CA 1
ATOM 721 C C . LEU A 1 93 ? -3.129 -8.249 -1.945 1.00 89.81 93 LEU A C 1
ATOM 723 O O . LEU A 1 93 ? -3.627 -7.867 -0.889 1.00 89.81 93 LEU A O 1
ATOM 727 N N . ILE A 1 94 ? -1.971 -8.900 -1.986 1.00 91.25 94 ILE A N 1
ATOM 728 C CA . ILE A 1 94 ? -1.199 -9.199 -0.784 1.00 91.25 94 ILE A CA 1
ATOM 729 C C . ILE A 1 94 ? -0.192 -8.077 -0.510 1.00 91.25 94 ILE A C 1
ATOM 731 O O . ILE A 1 94 ? 0.666 -7.788 -1.342 1.00 91.25 94 ILE A O 1
ATOM 735 N N . ILE A 1 95 ? -0.271 -7.491 0.683 1.00 91.25 95 ILE A N 1
ATOM 736 C CA . ILE A 1 95 ? 0.710 -6.550 1.228 1.00 91.25 95 ILE A CA 1
ATOM 737 C C . ILE A 1 95 ? 1.479 -7.242 2.34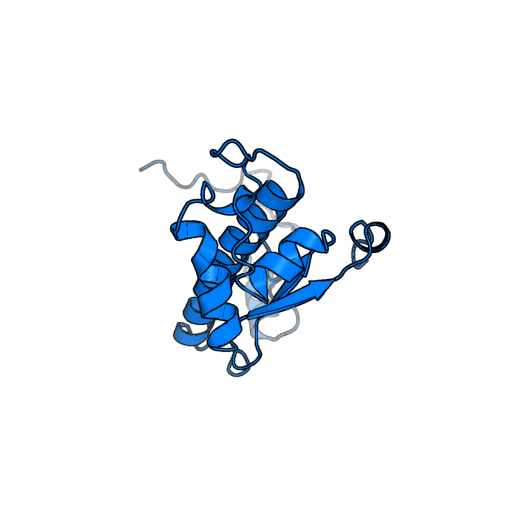9 1.00 91.25 95 ILE A C 1
ATOM 739 O O . ILE A 1 95 ? 0.891 -7.796 3.278 1.00 91.25 95 ILE A O 1
ATOM 743 N N . TYR A 1 96 ? 2.803 -7.184 2.282 1.00 90.88 96 TYR A N 1
ATOM 744 C CA . TYR A 1 96 ? 3.675 -7.687 3.337 1.00 90.88 96 TYR A CA 1
ATOM 745 C C . TYR A 1 96 ? 4.159 -6.532 4.211 1.00 90.88 96 TYR A C 1
ATOM 747 O O . TYR A 1 96 ? 4.607 -5.510 3.699 1.00 90.88 96 TYR A O 1
ATOM 755 N N . CYS A 1 97 ? 4.074 -6.704 5.526 1.00 90.31 97 CYS A N 1
ATOM 756 C CA . CYS A 1 97 ? 4.560 -5.747 6.517 1.00 90.31 97 CYS A CA 1
ATOM 757 C C . CYS A 1 97 ? 5.295 -6.516 7.621 1.00 90.31 97 CYS A C 1
ATOM 759 O O . CYS A 1 97 ? 4.893 -7.620 7.984 1.00 90.31 97 CYS A O 1
ATOM 761 N N . ASP A 1 98 ? 6.387 -5.983 8.152 1.00 89.38 98 ASP A N 1
ATOM 762 C CA . ASP A 1 98 ? 7.148 -6.619 9.235 1.00 89.38 98 ASP A CA 1
ATOM 763 C C . ASP A 1 98 ? 6.687 -6.149 10.629 1.00 89.38 98 ASP A C 1
ATOM 765 O O . ASP A 1 98 ? 6.826 -6.860 11.632 1.00 89.38 98 ASP A O 1
ATOM 769 N N . ASN A 1 99 ? 6.054 -4.975 10.696 1.00 90.38 99 ASN A N 1
ATOM 770 C CA . ASN A 1 99 ? 5.614 -4.348 11.930 1.00 90.38 99 ASN A CA 1
ATOM 771 C C . ASN A 1 99 ? 4.224 -4.829 12.369 1.00 90.38 99 ASN A C 1
ATOM 773 O O . ASN A 1 99 ? 3.185 -4.379 11.883 1.00 90.38 99 ASN A O 1
ATOM 777 N N . MET A 1 100 ? 4.199 -5.682 13.395 1.00 88.81 100 MET A N 1
ATOM 778 C CA . MET A 1 100 ? 2.959 -6.204 13.986 1.00 88.81 100 MET A CA 1
ATOM 779 C C . MET A 1 100 ? 1.991 -5.119 14.470 1.00 88.81 100 MET A C 1
ATOM 781 O O . MET A 1 100 ? 0.781 -5.320 14.412 1.00 88.81 100 MET A O 1
ATOM 785 N N . GLY A 1 101 ? 2.496 -3.976 14.943 1.00 88.19 101 GLY A N 1
ATOM 786 C CA . GLY A 1 101 ? 1.641 -2.867 15.362 1.00 88.19 101 GLY A CA 1
ATOM 787 C C . GLY A 1 101 ? 0.920 -2.220 14.179 1.00 88.19 101 GLY A C 1
ATOM 788 O O . GLY A 1 101 ? -0.243 -1.844 14.303 1.00 88.19 101 GLY A O 1
ATOM 789 N N . ALA A 1 102 ? 1.588 -2.119 13.027 1.00 89.56 102 ALA A N 1
ATOM 790 C CA . ALA A 1 102 ? 0.996 -1.574 11.810 1.00 89.56 102 ALA A CA 1
ATOM 791 C C . ALA A 1 102 ? -0.056 -2.539 11.248 1.00 89.56 102 ALA A C 1
ATOM 793 O O . ALA A 1 102 ? -1.161 -2.111 10.923 1.00 89.56 102 ALA A O 1
ATOM 794 N N . ILE A 1 103 ? 0.247 -3.842 11.247 1.00 91.25 103 ILE A N 1
ATOM 795 C CA . ILE A 1 103 ? -0.695 -4.904 10.861 1.00 91.25 103 ILE A CA 1
ATOM 796 C C . ILE A 1 103 ? -1.942 -4.869 11.746 1.00 91.25 103 ILE A C 1
ATOM 798 O O . ILE A 1 103 ? -3.056 -4.814 11.232 1.00 91.25 103 ILE A O 1
ATOM 802 N N . ALA A 1 104 ? -1.768 -4.836 13.071 1.00 89.00 104 ALA A N 1
ATOM 803 C CA . ALA A 1 104 ? -2.886 -4.768 14.008 1.00 89.00 104 ALA A CA 1
ATOM 804 C C . ALA A 1 104 ? -3.746 -3.513 13.790 1.00 89.00 104 ALA A C 1
ATOM 806 O O . ALA A 1 104 ? -4.966 -3.605 13.829 1.00 89.00 104 ALA A O 1
ATOM 807 N N . ASN A 1 105 ? -3.128 -2.360 13.508 1.00 87.75 105 ASN A N 1
ATOM 808 C CA . ASN A 1 105 ? -3.856 -1.124 13.213 1.00 87.75 105 ASN A CA 1
ATOM 809 C C . ASN A 1 105 ? -4.618 -1.163 11.882 1.00 87.75 105 ASN A C 1
ATOM 811 O O . ASN A 1 105 ? -5.591 -0.420 11.740 1.00 87.75 105 ASN A O 1
ATOM 815 N N . ALA A 1 106 ? -4.160 -1.953 10.910 1.00 88.50 106 ALA A N 1
ATOM 816 C CA . ALA A 1 106 ? -4.822 -2.132 9.620 1.00 88.50 106 ALA A CA 1
ATOM 817 C C . ALA A 1 106 ? -5.975 -3.139 9.700 1.00 88.50 106 ALA A C 1
ATOM 819 O O . ALA A 1 106 ? -7.007 -2.912 9.085 1.00 88.50 106 ALA A O 1
ATOM 820 N N . GLN A 1 107 ? -5.817 -4.213 10.476 1.00 87.19 107 GLN A N 1
ATOM 821 C CA . GLN A 1 107 ? -6.835 -5.259 10.619 1.00 87.19 107 GLN A CA 1
ATOM 822 C C . GLN A 1 107 ? -7.943 -4.895 11.606 1.00 87.19 107 GLN A C 1
ATOM 824 O O . GLN A 1 107 ? -9.083 -5.295 11.408 1.00 87.19 107 GLN A O 1
ATOM 829 N N . GLU A 1 108 ? -7.626 -4.158 12.672 1.00 81.12 108 GLU A N 1
ATOM 830 C CA . GLU A 1 108 ? -8.615 -3.780 13.673 1.00 81.12 108 GLU A CA 1
ATOM 831 C C . GLU A 1 108 ? -8.466 -2.302 14.060 1.00 81.12 108 GLU A C 1
ATOM 833 O O . GLU A 1 108 ? -7.381 -1.870 14.472 1.00 81.12 108 GLU A O 1
ATOM 838 N N . PRO A 1 109 ? -9.541 -1.494 13.986 1.00 64.69 109 PRO A N 1
ATOM 839 C CA . PRO A 1 109 ? -9.542 -0.127 14.482 1.00 64.69 109 PRO A CA 1
ATOM 840 C C . PRO A 1 109 ? -9.507 -0.109 16.016 1.00 64.69 109 PRO A C 1
ATOM 842 O O . PRO A 1 109 ? -10.452 0.292 16.693 1.00 64.69 109 PRO A O 1
ATOM 845 N N . ARG A 1 110 ? -8.377 -0.502 16.610 1.00 62.31 110 ARG A N 1
ATOM 846 C CA . ARG A 1 110 ? -8.149 -0.308 18.039 1.00 62.31 110 ARG A CA 1
ATOM 847 C C . ARG A 1 110 ? -8.067 1.188 18.294 1.00 62.31 110 ARG A C 1
ATOM 849 O O . ARG A 1 110 ? -7.097 1.849 17.919 1.00 62.31 110 ARG A O 1
ATOM 856 N N . SER A 1 111 ? -9.095 1.732 18.939 1.00 54.78 111 SER A N 1
ATOM 857 C CA . SER A 1 111 ? -9.160 3.132 19.365 1.00 54.78 111 SER A CA 1
ATOM 858 C C . SER A 1 111 ? -8.169 3.398 20.509 1.00 54.78 111 SER A C 1
ATOM 860 O O . SER A 1 111 ? -8.536 3.687 21.650 1.00 54.78 111 SER A O 1
ATOM 862 N N . HIS A 1 112 ? -6.873 3.320 20.219 1.00 61.44 112 HIS A N 1
ATOM 863 C CA . HIS A 1 112 ? -5.843 3.820 21.112 1.00 61.44 112 HIS A CA 1
ATOM 864 C C . HIS A 1 112 ? -5.765 5.343 20.974 1.00 61.44 112 HIS A C 1
ATOM 866 O O . HIS A 1 112 ? -5.616 5.875 19.875 1.00 61.44 112 HIS A O 1
ATOM 872 N N . LYS A 1 113 ? -5.783 6.070 22.104 1.00 58.97 113 LYS A N 1
ATOM 873 C CA . LYS A 1 113 ? -5.605 7.541 22.148 1.00 58.97 113 LYS A CA 1
ATOM 874 C C . LYS A 1 113 ? -4.377 8.022 21.352 1.00 58.97 113 LYS A C 1
ATOM 876 O O . LYS A 1 113 ? -4.382 9.140 20.852 1.00 58.97 113 LYS A O 1
ATOM 881 N N . ARG A 1 114 ? -3.362 7.160 21.214 1.00 60.59 114 ARG A N 1
ATOM 882 C CA . ARG A 1 114 ? -2.116 7.373 20.464 1.00 60.59 114 ARG A CA 1
ATOM 883 C C . ARG A 1 114 ? -2.256 7.391 18.939 1.00 60.59 114 ARG A C 1
ATOM 885 O O . ARG A 1 114 ? -1.291 7.761 18.294 1.00 60.59 114 ARG A O 1
ATOM 892 N N . LEU A 1 115 ? -3.390 6.991 18.366 1.00 63.94 115 LEU A N 1
ATOM 893 C CA . LEU A 1 115 ? -3.574 6.909 16.908 1.00 63.94 115 LEU A CA 1
ATOM 894 C C . LEU A 1 115 ? -4.504 7.996 16.363 1.00 63.94 115 LEU A C 1
ATOM 896 O O . LEU A 1 115 ? -4.625 8.142 15.155 1.00 63.94 115 LEU A O 1
ATOM 900 N N . LYS A 1 116 ? -5.121 8.804 17.239 1.00 68.06 116 LYS A N 1
ATOM 901 C CA . LYS A 1 116 ? -6.041 9.884 16.843 1.00 68.06 116 LYS A CA 1
ATOM 902 C C . LYS A 1 116 ? -5.404 10.938 15.933 1.00 68.06 116 LYS A C 1
ATOM 904 O O . LYS A 1 116 ? -6.124 11.657 15.255 1.00 68.06 116 LYS A O 1
ATOM 909 N N . HIS A 1 117 ? -4.076 11.077 15.964 1.00 74.62 117 HIS A N 1
ATOM 910 C CA . HIS A 1 117 ? -3.360 12.039 15.122 1.00 74.62 117 HIS A CA 1
ATOM 911 C C . HIS A 1 117 ? -3.004 11.489 13.737 1.00 74.62 117 HIS A C 1
ATOM 913 O O . HIS A 1 117 ? -2.532 12.261 12.901 1.00 74.62 117 HIS A O 1
ATOM 919 N N . ILE A 1 118 ? -3.226 10.195 13.482 1.00 78.25 118 ILE A N 1
ATOM 920 C CA . ILE A 1 118 ? -3.088 9.634 12.140 1.00 78.25 118 ILE A CA 1
ATOM 921 C C . ILE A 1 118 ? -4.189 10.246 11.278 1.00 78.25 118 ILE A C 1
ATOM 923 O O . ILE A 1 118 ? -5.367 10.235 11.635 1.00 78.25 118 ILE A O 1
ATOM 927 N N . LYS A 1 119 ? -3.797 10.838 10.148 1.00 77.62 119 LYS A N 1
ATOM 928 C CA . LYS A 1 119 ? -4.750 11.472 9.233 1.00 77.62 119 LYS A CA 1
ATOM 929 C C . LYS A 1 119 ? -5.721 10.425 8.690 1.00 77.62 119 LYS A C 1
ATOM 931 O O . LYS A 1 119 ? -5.289 9.354 8.273 1.00 77.62 119 LYS A O 1
ATOM 936 N N . LEU A 1 120 ? -6.996 10.801 8.579 1.00 81.12 120 LEU A N 1
ATOM 937 C CA . LEU A 1 120 ? -8.070 9.934 8.083 1.00 81.12 120 LEU A CA 1
ATOM 938 C C . LEU A 1 120 ? -7.745 9.279 6.728 1.00 81.12 120 LEU A C 1
ATOM 940 O O . LEU A 1 120 ? -8.070 8.118 6.527 1.00 81.12 120 LEU A O 1
ATOM 944 N N . ARG A 1 121 ? -7.011 9.973 5.842 1.00 82.19 121 ARG A N 1
ATOM 945 C CA . ARG A 1 121 ? -6.565 9.429 4.542 1.00 82.19 121 ARG A CA 1
ATOM 946 C C . ARG A 1 121 ? -5.780 8.117 4.633 1.00 82.19 121 ARG A C 1
ATOM 948 O O . ARG A 1 121 ? -5.763 7.380 3.661 1.00 82.19 121 ARG A O 1
ATOM 955 N N . TYR A 1 122 ? -5.118 7.844 5.759 1.00 85.12 122 TYR A N 1
ATOM 956 C CA . TYR A 1 122 ? -4.331 6.623 5.955 1.00 85.12 122 TYR A CA 1
ATOM 957 C C . TYR A 1 122 ? -5.168 5.464 6.519 1.00 85.12 122 TYR A C 1
ATOM 959 O O . TYR A 1 122 ? -4.661 4.371 6.761 1.00 85.12 122 TYR A O 1
ATOM 967 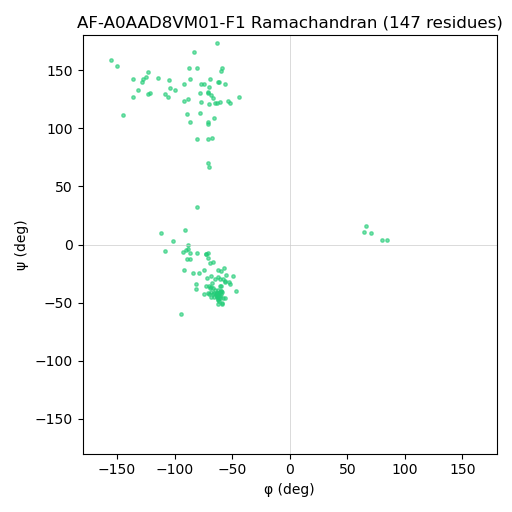N N . HIS A 1 123 ? -6.460 5.686 6.771 1.00 87.81 123 HIS A N 1
ATOM 968 C CA . HIS A 1 123 ? -7.400 4.635 7.154 1.00 87.81 123 HIS A CA 1
ATOM 969 C C . HIS A 1 123 ? -8.059 3.945 5.954 1.00 87.81 123 HIS A C 1
ATOM 971 O O . HIS A 1 123 ? -8.705 2.926 6.162 1.00 87.81 123 HIS A O 1
ATOM 977 N N . SER A 1 124 ? -7.790 4.391 4.722 1.00 87.31 124 SER A N 1
ATOM 978 C CA . SER A 1 124 ? -8.261 3.748 3.482 1.00 87.31 124 SER A CA 1
ATOM 979 C C . SER A 1 124 ? -7.861 2.274 3.361 1.00 87.31 124 SER A C 1
ATOM 981 O O . SER A 1 124 ? -8.612 1.472 2.824 1.00 87.31 124 SER A O 1
ATOM 983 N N . ILE A 1 125 ? -6.710 1.877 3.916 1.00 91.12 125 ILE A N 1
ATOM 984 C CA . ILE A 1 125 ? -6.294 0.465 3.927 1.00 91.12 125 ILE A CA 1
ATOM 985 C C . ILE A 1 125 ? -7.280 -0.434 4.677 1.00 91.12 125 ILE A C 1
ATOM 987 O O . ILE A 1 125 ? -7.409 -1.603 4.332 1.00 91.12 125 ILE A O 1
ATOM 991 N N . ARG A 1 126 ? -7.979 0.098 5.687 1.00 91.31 126 ARG A N 1
ATOM 992 C CA . ARG A 1 126 ? -8.985 -0.658 6.441 1.00 91.31 126 ARG A CA 1
ATOM 993 C C . ARG A 1 126 ? -10.184 -0.962 5.561 1.00 91.31 126 ARG A C 1
ATOM 995 O O . ARG A 1 126 ? -10.594 -2.110 5.508 1.00 91.31 126 ARG A O 1
ATOM 1002 N N . GLU A 1 127 ? -10.649 0.035 4.811 1.00 90.50 127 GLU A N 1
ATOM 1003 C CA . GLU A 1 127 ? -11.732 -0.119 3.835 1.00 90.50 127 GLU A CA 1
ATOM 1004 C C . GLU A 1 127 ? -11.356 -1.182 2.792 1.00 90.50 127 GLU A C 1
ATOM 1006 O O . GLU A 1 127 ? -12.107 -2.123 2.575 1.00 90.50 127 GLU A O 1
ATOM 1011 N N . TYR A 1 128 ? -10.134 -1.143 2.247 1.00 92.12 128 TYR A N 1
ATOM 1012 C CA . TYR A 1 128 ? -9.681 -2.169 1.298 1.00 92.12 128 TYR A CA 1
ATOM 1013 C C . TYR A 1 128 ? -9.552 -3.579 1.893 1.00 92.12 128 TYR A C 1
ATOM 1015 O O . TYR A 1 128 ? -9.690 -4.563 1.164 1.00 92.12 128 TYR A O 1
ATOM 1023 N N . ILE A 1 129 ? -9.249 -3.701 3.188 1.00 92.12 129 ILE A N 1
ATOM 1024 C CA . ILE A 1 129 ? -9.222 -4.993 3.887 1.00 92.12 129 ILE A CA 1
ATOM 1025 C C . ILE A 1 129 ? -10.650 -5.492 4.135 1.00 92.12 129 ILE A C 1
ATOM 1027 O O . ILE A 1 129 ? -10.919 -6.674 3.922 1.00 92.12 129 ILE A O 1
ATOM 1031 N N . GLU A 1 130 ? -11.555 -4.607 4.553 1.00 91.44 130 GLU A N 1
ATOM 1032 C CA . GLU A 1 130 ? -12.975 -4.901 4.779 1.00 91.44 130 GLU A CA 1
ATOM 1033 C C . GLU A 1 130 ? -13.680 -5.322 3.481 1.00 91.44 130 GLU A C 1
ATOM 1035 O O . GLU A 1 130 ? -14.392 -6.325 3.473 1.00 91.44 130 GLU A O 1
ATOM 1040 N N . ASP A 1 131 ? -13.386 -4.649 2.367 1.00 90.75 131 ASP A N 1
ATOM 1041 C CA . ASP A 1 131 ? -13.883 -4.988 1.026 1.00 90.75 131 ASP A CA 1
ATOM 1042 C C . ASP A 1 131 ? -13.256 -6.279 0.461 1.00 90.75 131 ASP A C 1
ATOM 1044 O O . ASP A 1 131 ? -13.644 -6.768 -0.602 1.00 90.75 131 ASP A O 1
ATOM 1048 N N . GLY A 1 132 ? -12.254 -6.843 1.143 1.00 90.25 132 GLY A N 1
ATOM 1049 C CA . GLY A 1 132 ? -11.522 -8.024 0.692 1.00 90.25 132 GLY A CA 1
ATOM 1050 C C . GLY A 1 132 ? -10.616 -7.772 -0.518 1.00 90.25 132 GLY A C 1
ATOM 1051 O O . GLY A 1 132 ? -10.078 -8.725 -1.084 1.00 90.25 132 GLY A O 1
ATOM 1052 N N . GLU A 1 133 ? -10.405 -6.515 -0.917 1.00 90.25 133 GLU A N 1
ATOM 1053 C CA . GLU A 1 133 ? -9.499 -6.154 -2.009 1.00 90.25 133 GLU A CA 1
ATOM 1054 C C . GLU A 1 133 ? -8.028 -6.334 -1.627 1.00 90.25 133 GLU A C 1
ATOM 1056 O O . GLU A 1 133 ? -7.205 -6.619 -2.501 1.00 90.25 133 GLU A O 1
ATOM 1061 N N . VAL A 1 134 ? -7.699 -6.195 -0.338 1.00 93.25 134 VAL A N 1
ATOM 1062 C CA . VAL A 1 134 ? -6.337 -6.261 0.201 1.00 93.25 134 VAL A CA 1
ATOM 1063 C C . VAL A 1 134 ? -6.254 -7.242 1.372 1.00 93.25 134 VAL A C 1
ATOM 1065 O O . VAL A 1 134 ? -7.109 -7.281 2.250 1.00 93.25 134 VAL A O 1
ATOM 1068 N N . LYS A 1 135 ? -5.167 -8.014 1.429 1.00 93.06 135 LYS A N 1
ATOM 1069 C CA . LYS A 1 135 ? -4.768 -8.831 2.580 1.00 93.06 135 LYS A CA 1
ATOM 1070 C C . LYS A 1 135 ? -3.387 -8.408 3.048 1.00 93.06 135 LYS A C 1
ATOM 1072 O O . LYS A 1 135 ? -2.460 -8.338 2.247 1.00 93.06 135 LYS A O 1
ATOM 1077 N N . ILE A 1 136 ? -3.237 -8.174 4.348 1.00 92.44 136 ILE A N 1
ATOM 1078 C CA . ILE A 1 136 ? -1.947 -7.835 4.952 1.00 92.44 136 ILE A CA 1
ATOM 1079 C C . ILE A 1 136 ? -1.384 -9.028 5.735 1.00 92.44 136 ILE A C 1
ATOM 1081 O O . ILE A 1 136 ? -2.067 -9.588 6.595 1.00 92.44 136 ILE A O 1
ATOM 1085 N N . TYR A 1 137 ? -0.142 -9.415 5.440 1.00 91.12 137 TYR A N 1
ATOM 1086 C CA . TYR A 1 137 ? 0.556 -10.519 6.103 1.00 91.12 137 TYR A CA 1
ATOM 1087 C C . TYR A 1 137 ? 1.871 -10.068 6.724 1.00 91.12 137 TYR A C 1
ATOM 1089 O O . TYR A 1 137 ? 2.567 -9.191 6.209 1.00 91.12 137 TYR A O 1
ATOM 1097 N N . LYS A 1 138 ? 2.231 -10.725 7.830 1.00 89.50 138 LYS A N 1
ATOM 1098 C CA . LYS A 1 138 ? 3.533 -10.539 8.458 1.00 89.50 138 LYS A CA 1
ATOM 1099 C C . LYS A 1 138 ? 4.625 -11.170 7.597 1.00 89.50 138 LYS A C 1
ATOM 1101 O O . LYS A 1 138 ? 4.520 -12.345 7.254 1.00 89.50 138 LYS A O 1
ATOM 1106 N N . VAL A 1 139 ? 5.697 -10.431 7.336 1.00 87.06 139 VAL A N 1
ATOM 1107 C CA . VAL A 1 139 ? 6.956 -10.977 6.809 1.00 87.06 139 VAL A CA 1
ATOM 1108 C C . VAL A 1 139 ? 8.066 -10.813 7.847 1.00 87.06 139 VAL A C 1
ATOM 1110 O O . VAL A 1 139 ? 8.077 -9.845 8.603 1.00 87.06 139 VAL A O 1
ATOM 1113 N N . HIS A 1 140 ? 8.974 -11.787 7.943 1.00 74.25 140 HIS A N 1
ATOM 1114 C CA . HIS A 1 140 ? 10.153 -11.650 8.802 1.00 74.25 140 HIS A CA 1
ATOM 1115 C C . HIS A 1 140 ? 11.173 -10.738 8.117 1.00 74.25 140 HIS A C 1
ATOM 1117 O O . HIS A 1 140 ? 11.404 -10.886 6.916 1.00 74.25 140 HIS A O 1
ATOM 1123 N N . THR A 1 141 ? 11.814 -9.841 8.868 1.00 61.56 141 THR A N 1
ATOM 1124 C CA . THR A 1 141 ? 12.793 -8.873 8.339 1.00 61.56 141 THR A CA 1
ATOM 1125 C C . THR A 1 141 ? 13.905 -9.552 7.518 1.00 61.56 141 THR A C 1
ATOM 1127 O O . THR A 1 141 ? 14.336 -9.015 6.501 1.00 61.56 141 THR A O 1
ATOM 1130 N N . ASP A 1 142 ? 14.282 -10.788 7.865 1.00 62.38 142 ASP A N 1
ATOM 1131 C CA . ASP A 1 142 ? 15.312 -11.574 7.159 1.00 62.38 142 ASP A CA 1
ATOM 1132 C C . ASP A 1 142 ? 14.913 -12.055 5.751 1.00 62.38 142 ASP A C 1
ATOM 1134 O O . ASP A 1 142 ? 15.770 -12.472 4.969 1.00 62.38 142 ASP A O 1
ATOM 1138 N N . MET A 1 143 ? 13.621 -12.029 5.407 1.00 59.22 143 MET A N 1
ATOM 1139 C CA . MET A 1 143 ? 13.143 -12.361 4.059 1.00 59.22 143 MET A CA 1
ATOM 1140 C C . MET A 1 143 ? 13.092 -11.150 3.125 1.00 59.22 143 MET A C 1
ATOM 1142 O O . MET A 1 143 ? 12.975 -11.340 1.919 1.00 59.22 143 MET A O 1
ATOM 1146 N N . MET A 1 144 ? 13.225 -9.921 3.634 1.00 55.44 144 MET A N 1
ATOM 1147 C CA . MET A 1 144 ? 12.987 -8.718 2.829 1.00 55.44 144 MET A CA 1
ATOM 1148 C C . MET A 1 144 ? 14.110 -8.409 1.824 1.00 55.44 144 MET A C 1
ATOM 1150 O O . MET A 1 144 ? 13.870 -7.758 0.812 1.00 55.44 144 MET A O 1
ATOM 1154 N N . CYS A 1 145 ? 15.320 -8.928 2.065 1.00 48.03 145 CYS A N 1
ATOM 1155 C CA . CYS A 1 145 ? 16.489 -8.758 1.191 1.00 48.03 145 CYS A CA 1
ATOM 1156 C C . CYS A 1 145 ? 16.798 -9.972 0.300 1.00 48.03 145 CYS A C 1
ATOM 1158 O O . CYS A 1 145 ? 17.803 -9.951 -0.410 1.00 48.03 145 CYS A O 1
ATOM 1160 N N . ARG A 1 146 ? 15.988 -11.040 0.318 1.00 39.12 146 ARG A N 1
ATOM 1161 C CA . ARG A 1 146 ? 16.171 -12.130 -0.649 1.00 39.12 146 ARG A CA 1
ATOM 1162 C C . ARG A 1 146 ? 15.535 -11.720 -1.970 1.00 39.12 146 ARG A C 1
ATOM 1164 O O . ARG A 1 146 ? 14.348 -11.939 -2.192 1.00 39.12 146 ARG A O 1
ATOM 1171 N N . SER A 1 147 ? 16.344 -11.101 -2.828 1.00 36.06 147 SER A N 1
ATOM 1172 C CA . SER A 1 147 ? 16.088 -11.044 -4.264 1.00 36.06 147 SER A CA 1
ATOM 1173 C C . SER A 1 147 ? 15.651 -12.433 -4.722 1.00 36.06 147 SER A C 1
ATOM 1175 O O . SER A 1 147 ? 16.308 -13.427 -4.413 1.00 36.06 147 SER A O 1
ATOM 1177 N N . VAL A 1 148 ? 14.506 -12.512 -5.394 1.00 41.09 148 VAL A N 1
ATOM 1178 C CA . VAL A 1 148 ? 14.141 -13.717 -6.137 1.00 41.09 148 VAL A CA 1
ATOM 1179 C C . VAL A 1 148 ? 15.091 -13.750 -7.335 1.00 41.09 148 VAL A C 1
ATOM 1181 O O . VAL A 1 148 ? 14.834 -13.073 -8.332 1.00 41.09 148 VAL A O 1
ATOM 1184 N N . ASP A 1 149 ? 16.235 -14.410 -7.153 1.00 33.00 149 ASP A N 1
ATOM 1185 C CA . ASP A 1 149 ? 17.220 -14.701 -8.203 1.00 33.00 149 ASP A CA 1
ATOM 1186 C C . ASP A 1 149 ? 16.671 -15.727 -9.210 1.00 33.00 149 ASP A C 1
ATOM 1188 O O . ASP A 1 149 ? 15.954 -16.667 -8.784 1.00 33.00 149 ASP A O 1
#

Secondary structure (DSSP, 8-state):
----PPPPTTPBPTTT--BSS-GGG-HHHHHHHHTTSSPPP----------SS--SSHHHHHHHHHHHHHHHHHHHHHHHHHTTS-TTTTSPEEEEES-HHHHHHHHS----GGGTTS-GGGGHHHHHHHTTSEEEEE--GGGTT----

Organism: Lolium multiflorum (NCBI:txid4521)

Solvent-accessible surface area (backbone atoms only — not comparable to full-atom values): 9391 Å² total; per-residue (Å²): 133,82,80,83,78,71,61,53,79,82,38,53,11,89,77,82,64,45,61,63,39,49,53,94,72,32,67,65,55,54,50,32,44,73,72,61,78,40,79,83,79,83,81,82,86,84,87,88,77,80,77,92,64,88,55,93,42,71,45,49,42,49,30,45,50,53,18,55,51,44,54,54,50,51,50,50,52,53,52,43,48,75,68,66,79,47,94,75,77,77,67,52,46,80,44,78,43,68,52,64,64,20,52,47,57,47,77,40,88,72,87,48,85,88,52,72,83,59,59,72,82,50,50,54,41,34,56,35,39,73,72,50,52,34,42,81,42,83,43,62,76,86,60,76,78,61,73,89,124

Radius of gyration: 21.71 Å; Cα contacts (8 Å, |Δi|>4): 144; chains: 1; bounding box: 41×36×59 Å

Mean predicted aligned error: 14.16 Å

Sequence (149 aa):
MKPKNGPKPDAECYYCKEKGHWKRNCSKYLADLKSGLVKKKKEVSWASSKQCTVAKSSTESEYIAASEASLEAVWMKRFIVELGVVPSALDPLIIYCDNMGAIANAQEPRSHKRLKHIKLRYHSIREYIEDGEVK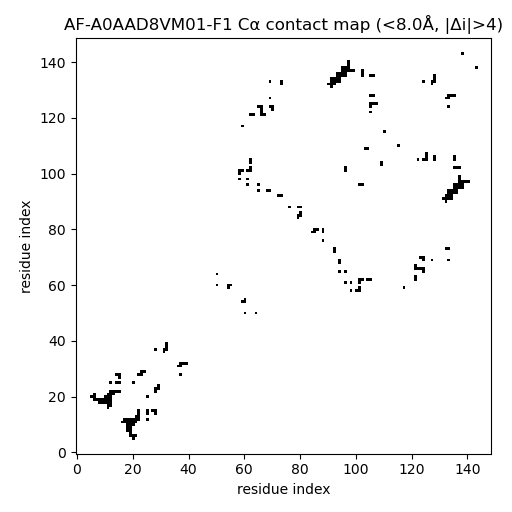IYKVHTDMMCRSVD

Foldseek 3Di:
DDPPDAPDQPDAAPPPRHGGHHVVPDPVNVVCCVVVVDDDPPDDDDDDDDPPDDDPDPLLVQLLVQLVVLVVVLVVLVVCVVVVVDPPSPAAAEDEGADPSSLCVLQDVPPDVVCVPRDPSSNVSNVCVVVNNHDYDHDHPVPPPPDPD